Protein AF-A0A938W8R1-F1 (afdb_monomer_lite)

pLDDT: mean 93.46, std 10.18, range [46.22, 98.75]

Radius of gyration: 13.36 Å; chains: 1; bounding box: 31×38×28 Å

Secondary structure (DSSP, 8-state):
------SSSSHHHHHS----PPSS--SSSPPPHHHHHHHHHHHHHHHHHTT--GGG---HHHH-TT--TT-GGGTSTT-HHHHHHHHHHT-

Structure (mmCIF, N/CA/C/O backbone):
data_AF-A0A938W8R1-F1
#
_entry.id   AF-A0A938W8R1-F1
#
loop_
_atom_site.group_PDB
_atom_site.id
_atom_site.type_symbol
_atom_site.label_atom_id
_atom_site.label_alt_id
_atom_site.label_comp_id
_atom_site.label_asym_id
_atom_site.label_entity_id
_atom_site.label_seq_id
_atom_site.pdbx_PDB_ins_code
_atom_site.Cartn_x
_atom_site.Cartn_y
_atom_site.Cartn_z
_atom_site.occupancy
_atom_site.B_iso_or_equiv
_atom_site.auth_seq_id
_atom_site.auth_comp_id
_atom_site.auth_asym_id
_atom_site.auth_atom_id
_atom_site.pdbx_PDB_model_num
ATOM 1 N N . MET A 1 1 ? 4.298 -30.350 9.125 1.00 46.22 1 MET A N 1
ATOM 2 C CA . MET A 1 1 ? 4.800 -28.963 9.140 1.00 46.22 1 MET A CA 1
ATOM 3 C C . MET A 1 1 ? 4.504 -28.377 7.772 1.00 46.22 1 MET A C 1
ATOM 5 O O . MET A 1 1 ? 5.173 -28.729 6.811 1.00 46.22 1 MET A O 1
ATOM 9 N N . THR A 1 2 ? 3.411 -27.629 7.646 1.00 49.69 2 THR A N 1
ATOM 10 C CA . THR A 1 2 ? 3.018 -27.009 6.376 1.00 49.69 2 THR A CA 1
ATOM 11 C C . THR A 1 2 ? 3.940 -25.817 6.157 1.00 49.69 2 THR A C 1
ATOM 13 O O . THR A 1 2 ? 3.977 -24.927 7.002 1.00 49.69 2 THR A O 1
ATOM 16 N N . LEU A 1 3 ? 4.725 -25.820 5.079 1.00 55.03 3 LEU A N 1
ATOM 17 C CA . LEU A 1 3 ? 5.473 -24.638 4.657 1.00 55.03 3 LEU A CA 1
ATOM 18 C C . LEU A 1 3 ? 4.436 -23.589 4.252 1.00 55.03 3 LEU A C 1
ATOM 20 O O . LEU A 1 3 ? 3.879 -23.661 3.157 1.00 55.03 3 LEU A O 1
ATOM 24 N N . ALA A 1 4 ? 4.113 -22.665 5.154 1.00 60.47 4 ALA A N 1
ATOM 25 C CA . ALA A 1 4 ? 3.429 -21.450 4.751 1.00 60.47 4 ALA A CA 1
ATOM 26 C C . ALA A 1 4 ? 4.310 -20.791 3.684 1.00 60.47 4 ALA A C 1
ATOM 28 O O . ALA A 1 4 ? 5.503 -20.580 3.907 1.00 60.47 4 ALA A O 1
ATOM 29 N N . ILE A 1 5 ? 3.753 -20.538 2.500 1.00 65.19 5 ILE A N 1
ATOM 30 C CA . ILE A 1 5 ? 4.451 -19.743 1.494 1.00 65.19 5 ILE A CA 1
ATOM 31 C C . ILE A 1 5 ? 4.454 -18.318 2.039 1.00 65.19 5 ILE A C 1
ATOM 33 O O . ILE A 1 5 ? 3.435 -17.631 1.993 1.00 65.19 5 ILE A O 1
ATOM 37 N N . GLU A 1 6 ? 5.576 -17.913 2.629 1.00 77.50 6 GLU A N 1
ATOM 38 C CA . GLU A 1 6 ? 5.744 -16.567 3.160 1.00 77.50 6 GLU A CA 1
ATOM 39 C C . GLU A 1 6 ? 5.649 -15.550 2.023 1.00 77.50 6 GLU A C 1
ATOM 41 O O . GLU A 1 6 ? 6.333 -15.652 1.000 1.00 77.50 6 GLU A O 1
ATOM 46 N N . GLN A 1 7 ? 4.787 -14.552 2.202 1.00 81.00 7 GLN A N 1
ATOM 47 C CA . GLN A 1 7 ? 4.622 -13.503 1.213 1.00 81.00 7 GLN A CA 1
ATOM 48 C C . GLN A 1 7 ? 5.744 -12.472 1.341 1.00 81.00 7 GLN A C 1
ATOM 50 O O . GLN A 1 7 ? 6.303 -12.076 0.324 1.00 81.00 7 GLN A O 1
ATOM 55 N N . ALA A 1 8 ? 6.071 -12.014 2.551 1.00 85.75 8 ALA A N 1
ATOM 56 C CA . ALA A 1 8 ? 7.200 -11.135 2.872 1.00 85.75 8 ALA A CA 1
ATOM 57 C C . ALA A 1 8 ? 8.375 -11.927 3.463 1.00 85.75 8 ALA A C 1
ATOM 59 O O . ALA A 1 8 ? 8.150 -12.955 4.087 1.00 85.75 8 ALA A O 1
ATOM 60 N N . THR A 1 9 ? 9.617 -11.438 3.351 1.00 88.25 9 THR A N 1
ATOM 61 C CA . THR A 1 9 ? 10.755 -12.084 4.048 1.00 88.25 9 THR A CA 1
ATOM 62 C C . THR A 1 9 ? 10.853 -11.689 5.525 1.00 88.25 9 THR A C 1
ATOM 64 O O . THR A 1 9 ? 11.843 -11.990 6.186 1.00 88.25 9 THR A O 1
ATOM 67 N N . VAL A 1 10 ? 9.873 -10.933 6.021 1.00 89.31 10 VAL A N 1
ATOM 68 C CA . VAL A 1 10 ? 9.762 -10.482 7.407 1.00 89.31 10 VAL A CA 1
ATOM 69 C C . VAL A 1 10 ? 8.621 -11.271 8.031 1.00 89.31 10 VAL A C 1
ATOM 71 O O . VAL A 1 10 ? 7.456 -10.981 7.769 1.00 89.31 10 VAL A O 1
ATOM 74 N N . THR A 1 11 ? 8.960 -12.301 8.806 1.00 87.38 11 THR A N 1
ATOM 75 C CA . THR A 1 11 ? 8.000 -13.290 9.319 1.00 87.38 11 THR A CA 1
ATOM 76 C C . THR A 1 11 ? 6.848 -12.650 10.095 1.00 87.38 11 THR A C 1
ATOM 78 O O . THR A 1 11 ? 5.696 -12.986 9.831 1.00 87.38 11 THR A O 1
ATOM 81 N N . ASP A 1 12 ? 7.125 -11.665 10.954 1.00 87.50 12 ASP A N 1
ATOM 82 C CA . ASP A 1 12 ? 6.091 -10.998 11.761 1.00 87.50 12 ASP A CA 1
ATOM 83 C C . ASP A 1 12 ? 5.033 -10.290 10.898 1.00 87.50 12 ASP A C 1
ATOM 85 O O . ASP A 1 12 ? 3.851 -10.295 11.229 1.00 87.50 12 ASP A O 1
ATOM 89 N N . VAL A 1 13 ? 5.421 -9.767 9.728 1.00 89.69 13 VAL A N 1
ATOM 90 C CA . VAL A 1 13 ? 4.494 -9.122 8.779 1.00 89.69 13 VAL A CA 1
ATOM 91 C C . VAL A 1 13 ? 3.559 -10.143 8.125 1.00 89.69 13 VAL A C 1
ATOM 93 O O . VAL A 1 13 ? 2.432 -9.803 7.779 1.00 89.69 13 VAL A O 1
ATOM 96 N N . ASN A 1 14 ? 4.000 -11.394 7.951 1.00 88.06 14 ASN A N 1
ATOM 97 C CA . ASN A 1 14 ? 3.124 -12.466 7.470 1.00 88.06 14 ASN A CA 1
ATOM 98 C C . ASN A 1 14 ? 2.182 -12.972 8.570 1.00 88.06 14 ASN A C 1
ATOM 100 O O . ASN A 1 14 ? 1.081 -13.418 8.262 1.00 88.06 14 ASN A O 1
ATOM 104 N N . ALA A 1 15 ? 2.628 -12.947 9.828 1.00 88.88 15 ALA A N 1
ATOM 105 C CA . ALA A 1 15 ? 1.852 -13.435 10.963 1.00 88.88 15 ALA A CA 1
ATOM 106 C C . ALA A 1 15 ? 0.726 -12.469 11.370 1.00 88.88 15 ALA A C 1
ATOM 108 O O . ALA A 1 15 ? -0.335 -12.929 11.783 1.00 88.88 15 ALA A O 1
ATOM 109 N N . ASP A 1 16 ? 0.951 -11.158 11.230 1.00 90.50 16 ASP A N 1
ATOM 110 C CA . ASP A 1 16 ? 0.057 -10.099 11.730 1.00 90.50 16 ASP A CA 1
ATOM 111 C C . ASP A 1 16 ? -0.429 -9.142 10.620 1.00 90.50 16 ASP A C 1
ATOM 113 O O . ASP A 1 16 ? -0.817 -8.001 10.864 1.00 90.50 16 ASP A O 1
ATOM 117 N N . GLY A 1 17 ? -0.375 -9.583 9.359 1.00 92.44 17 GLY A N 1
ATOM 118 C CA . GLY A 1 17 ? -0.703 -8.757 8.198 1.00 92.44 17 GLY A CA 1
ATOM 119 C C . GLY A 1 17 ? -1.631 -9.437 7.197 1.00 92.44 17 GLY A C 1
ATOM 120 O O . GLY A 1 17 ? -1.632 -10.655 7.027 1.00 92.44 17 GLY A O 1
ATOM 121 N N . VAL A 1 18 ? -2.397 -8.620 6.470 1.00 95.19 18 VAL A N 1
ATOM 122 C CA . VAL A 1 18 ? -3.186 -9.061 5.311 1.00 95.19 18 VAL A CA 1
ATOM 123 C C . VAL A 1 18 ? -2.503 -8.586 4.031 1.00 95.19 18 VAL A C 1
ATOM 125 O O . VAL A 1 18 ? -2.449 -7.390 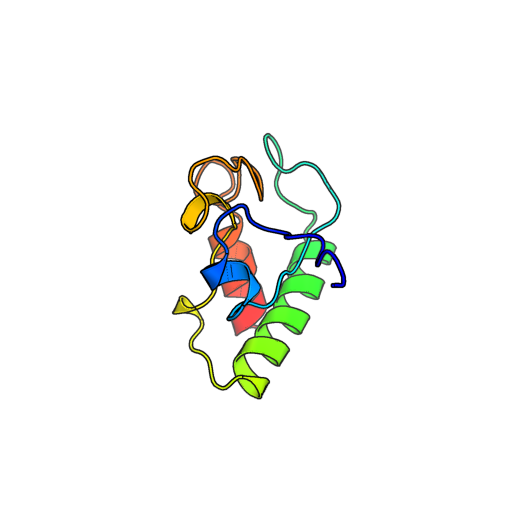3.743 1.00 95.19 18 VAL A O 1
ATOM 128 N N . GLY A 1 19 ? -1.987 -9.530 3.243 1.00 94.94 19 GLY A N 1
ATOM 129 C CA . GLY A 1 19 ? -1.375 -9.249 1.946 1.00 94.94 19 GLY A CA 1
ATOM 130 C C . GLY A 1 19 ? -2.418 -8.994 0.856 1.00 94.94 19 GLY A C 1
ATOM 131 O O . GLY A 1 19 ? -3.196 -9.884 0.519 1.00 94.94 19 GLY A O 1
ATOM 132 N N . VAL A 1 20 ? -2.404 -7.800 0.255 1.00 96.69 20 VAL A N 1
ATOM 133 C CA . VAL A 1 20 ? -3.232 -7.453 -0.914 1.00 96.69 20 VAL A CA 1
ATOM 134 C C . VAL A 1 20 ? -2.321 -7.170 -2.106 1.00 96.69 20 VAL A C 1
ATOM 136 O O . VAL A 1 20 ? -1.594 -6.178 -2.125 1.00 96.69 20 VAL A O 1
ATOM 139 N N . ALA A 1 21 ? -2.358 -8.041 -3.115 1.00 96.62 21 ALA A N 1
ATOM 140 C CA . ALA A 1 21 ? -1.543 -7.905 -4.318 1.00 96.62 21 ALA A CA 1
ATOM 141 C C . ALA A 1 21 ? -2.354 -7.309 -5.476 1.00 96.62 21 ALA A C 1
ATOM 143 O O . ALA A 1 21 ? -3.367 -7.869 -5.896 1.00 96.62 21 ALA A O 1
ATOM 144 N N . LEU A 1 22 ? -1.878 -6.191 -6.031 1.00 97.94 22 LEU A N 1
ATOM 145 C CA . LEU A 1 22 ? -2.381 -5.665 -7.299 1.00 97.94 22 LEU A CA 1
ATOM 146 C C . LEU A 1 22 ? -1.631 -6.337 -8.452 1.00 97.94 22 LEU A C 1
ATOM 148 O O . LEU A 1 22 ? -0.403 -6.364 -8.473 1.00 97.94 22 LEU A O 1
ATOM 152 N N . VAL A 1 23 ? -2.372 -6.884 -9.414 1.00 97.94 23 VAL A N 1
ATOM 153 C CA . VAL A 1 23 ? -1.804 -7.549 -10.593 1.00 97.94 23 VAL A CA 1
ATOM 154 C C . VAL A 1 23 ? -1.131 -6.513 -11.490 1.00 97.94 23 VAL A C 1
ATOM 156 O O . VAL A 1 23 ? -1.816 -5.648 -12.032 1.00 97.94 23 VAL A O 1
ATOM 159 N N . GLY A 1 24 ? 0.187 -6.620 -11.663 1.00 97.00 24 GLY A N 1
ATOM 160 C CA . GLY A 1 24 ? 0.968 -5.770 -12.561 1.00 97.00 24 GLY A CA 1
ATOM 161 C C . GLY A 1 24 ? 2.409 -5.555 -12.094 1.00 97.00 24 GLY A C 1
ATOM 162 O O . GLY A 1 24 ? 2.831 -6.073 -11.063 1.00 97.00 24 GLY A O 1
ATOM 163 N N . ASN A 1 25 ? 3.162 -4.778 -12.876 1.00 97.75 25 ASN A N 1
ATOM 164 C CA . ASN A 1 25 ? 4.478 -4.263 -12.504 1.00 97.75 25 ASN A CA 1
ATOM 165 C C . ASN A 1 25 ? 4.405 -2.735 -12.456 1.00 97.75 25 ASN A C 1
ATOM 167 O O . ASN A 1 25 ? 4.274 -2.087 -13.494 1.00 97.75 25 ASN A O 1
ATOM 171 N N . PHE A 1 26 ? 4.513 -2.174 -11.252 1.00 98.19 26 PHE A N 1
ATOM 172 C CA . PHE A 1 26 ? 4.372 -0.736 -11.023 1.00 98.19 26 PHE A CA 1
ATOM 173 C C . PHE A 1 26 ? 5.703 -0.038 -10.740 1.00 98.19 26 PHE A C 1
ATOM 175 O O . PHE A 1 26 ? 5.768 0.953 -10.012 1.00 98.19 26 PHE A O 1
ATOM 182 N N . THR A 1 27 ? 6.797 -0.565 -11.293 1.00 97.81 27 THR A N 1
ATOM 183 C CA . THR A 1 27 ? 8.104 0.100 -11.255 1.00 97.81 27 THR A CA 1
ATOM 184 C C . THR A 1 27 ? 8.067 1.421 -12.025 1.00 97.81 27 THR A C 1
ATOM 186 O O . THR A 1 27 ? 8.471 2.455 -11.504 1.00 97.81 27 THR A O 1
ATOM 189 N N . THR A 1 28 ? 7.516 1.437 -13.239 1.00 97.88 28 THR A N 1
ATOM 190 C CA . THR A 1 28 ? 7.542 2.634 -14.104 1.00 97.88 28 THR A CA 1
ATOM 191 C C . THR A 1 28 ? 6.185 3.306 -14.290 1.00 97.88 28 THR A C 1
ATOM 193 O O . THR A 1 28 ? 6.139 4.468 -14.677 1.00 97.88 28 THR A O 1
ATOM 196 N N . VAL A 1 29 ? 5.084 2.610 -14.002 1.00 97.50 29 VAL A N 1
ATOM 197 C CA . VAL A 1 29 ? 3.713 3.116 -14.177 1.00 97.50 29 VAL A CA 1
ATOM 198 C C . VAL A 1 29 ? 2.856 2.782 -12.961 1.00 97.50 29 VAL A C 1
ATOM 200 O O . VAL A 1 29 ? 3.086 1.775 -12.302 1.00 97.50 29 VAL A O 1
ATOM 203 N N . ALA A 1 30 ? 1.881 3.627 -12.633 1.00 98.06 30 ALA A N 1
ATOM 204 C CA . ALA A 1 30 ? 0.926 3.335 -11.565 1.00 98.06 30 ALA A CA 1
ATOM 205 C C . ALA A 1 30 ? -0.111 2.279 -12.006 1.00 98.06 30 ALA A C 1
ATOM 207 O O . ALA A 1 30 ? -0.319 2.092 -13.211 1.00 98.06 30 ALA A O 1
ATOM 208 N N . PRO A 1 31 ? -0.805 1.621 -11.060 1.00 98.38 31 PRO A N 1
ATOM 209 C CA . PRO A 1 31 ? -1.954 0.787 -11.390 1.00 98.38 31 PRO A CA 1
ATOM 210 C C . PRO A 1 31 ? -3.067 1.603 -12.074 1.00 98.38 31 PRO A C 1
ATOM 212 O O . PRO A 1 31 ? -3.256 2.777 -11.736 1.00 98.38 31 PRO A O 1
ATOM 215 N N . PRO A 1 32 ? -3.845 1.011 -13.002 1.00 98.25 32 PRO A N 1
ATOM 216 C CA . PRO A 1 32 ? -4.990 1.685 -13.608 1.00 98.25 32 PRO A CA 1
ATOM 217 C C . PRO A 1 32 ? -6.009 2.146 -12.560 1.00 98.25 32 PRO A C 1
ATOM 219 O O . PRO A 1 32 ? -6.206 1.490 -11.534 1.00 98.25 32 PRO A O 1
ATOM 222 N N . SER A 1 33 ? -6.729 3.232 -12.853 1.00 97.44 33 SER A N 1
ATOM 223 C CA . SER A 1 33 ? -7.705 3.829 -11.928 1.00 97.44 33 SER A CA 1
ATOM 224 C C . SER A 1 33 ? -8.749 2.827 -11.429 1.00 97.44 33 SER A C 1
ATOM 226 O O . SER A 1 33 ? -9.023 2.784 -10.235 1.00 97.44 33 SER A O 1
ATOM 228 N N . ALA A 1 34 ? -9.265 1.958 -12.303 1.00 98.12 34 ALA A N 1
ATOM 229 C CA . ALA A 1 34 ? -10.223 0.920 -11.922 1.00 98.12 34 ALA A CA 1
ATOM 230 C C . ALA A 1 34 ? -9.657 -0.058 -10.874 1.00 98.12 34 ALA A C 1
ATOM 232 O O . ALA A 1 34 ? -10.369 -0.451 -9.949 1.00 98.12 34 ALA A O 1
ATOM 233 N N . GLN A 1 35 ? -8.371 -0.413 -10.980 1.00 98.56 35 GLN A N 1
ATOM 234 C CA . GLN A 1 35 ? -7.705 -1.289 -10.017 1.00 98.56 35 GLN A CA 1
ATOM 235 C C . GLN A 1 35 ? -7.494 -0.574 -8.678 1.00 98.56 35 GLN A C 1
ATOM 237 O O . GLN A 1 35 ? -7.747 -1.172 -7.635 1.00 98.56 35 GLN A O 1
ATOM 242 N N . LEU A 1 36 ? -7.119 0.711 -8.693 1.00 98.38 36 LEU A N 1
ATOM 243 C CA . LEU A 1 36 ? -7.012 1.524 -7.475 1.00 98.38 36 LEU A CA 1
ATOM 244 C C . LEU A 1 36 ? -8.367 1.724 -6.788 1.00 98.38 36 LEU A C 1
ATOM 246 O O . LEU A 1 36 ? -8.440 1.633 -5.567 1.00 98.38 36 LEU A O 1
ATOM 250 N N . SER A 1 37 ? -9.450 1.943 -7.539 1.00 98.25 37 SER A N 1
ATOM 251 C CA . SER A 1 37 ? -10.796 2.064 -6.968 1.00 98.25 37 SER A CA 1
ATOM 252 C C . SER A 1 37 ? -11.274 0.756 -6.335 1.00 98.25 37 SER A C 1
ATOM 254 O O . SER A 1 37 ? -11.823 0.774 -5.234 1.00 98.25 37 SER A O 1
ATOM 256 N N . ALA A 1 38 ? -11.048 -0.384 -6.996 1.00 98.62 38 ALA A N 1
ATOM 257 C CA . ALA A 1 38 ? -11.385 -1.694 -6.440 1.00 98.62 38 ALA A CA 1
ATOM 258 C C . ALA A 1 38 ? -10.556 -2.004 -5.183 1.00 98.62 38 ALA A C 1
ATOM 260 O O . ALA A 1 38 ? -11.108 -2.417 -4.162 1.00 98.62 38 ALA A O 1
ATOM 261 N N . ALA A 1 39 ? -9.249 -1.734 -5.234 1.00 98.56 39 ALA A N 1
ATOM 262 C CA . ALA A 1 39 ? -8.354 -1.875 -4.093 1.00 98.56 39 ALA A CA 1
ATOM 263 C C . ALA A 1 39 ? -8.766 -0.966 -2.931 1.00 98.56 39 ALA A C 1
ATOM 265 O O . ALA A 1 39 ? -8.799 -1.421 -1.795 1.00 98.56 39 ALA A O 1
ATOM 266 N N . GLY A 1 40 ? -9.139 0.286 -3.209 1.00 98.62 40 GLY A N 1
ATOM 267 C CA . GLY A 1 40 ? -9.608 1.237 -2.203 1.00 98.62 40 GLY A CA 1
ATOM 268 C C . GLY A 1 40 ? -10.828 0.726 -1.441 1.00 98.62 40 GLY A C 1
ATOM 269 O O . GLY A 1 40 ? -10.833 0.772 -0.217 1.00 98.62 40 GLY A O 1
ATOM 270 N N . ARG A 1 41 ? -11.814 0.146 -2.141 1.00 98.75 41 ARG A N 1
ATOM 271 C CA . ARG A 1 41 ? -12.994 -0.479 -1.512 1.00 98.75 41 ARG A CA 1
ATOM 272 C C . ARG A 1 41 ? -12.633 -1.673 -0.634 1.00 98.75 41 ARG A C 1
ATOM 274 O O . ARG A 1 41 ? -13.117 -1.767 0.488 1.00 98.75 41 ARG A O 1
ATOM 281 N N . LEU A 1 42 ? -11.768 -2.560 -1.128 1.00 98.75 42 LEU A N 1
ATOM 282 C CA . LEU A 1 42 ? -11.314 -3.721 -0.361 1.00 98.75 42 LEU A CA 1
ATOM 283 C C 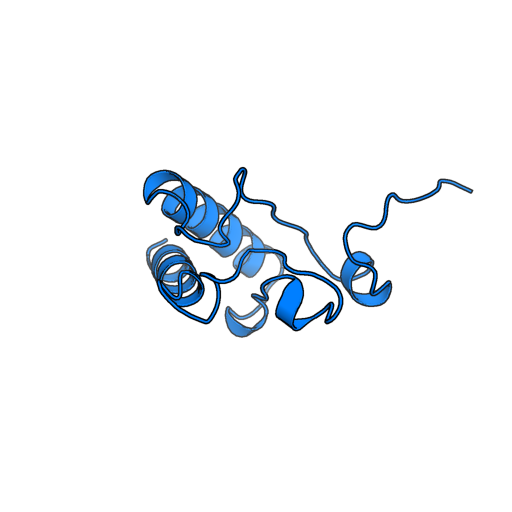. LEU A 1 42 ? -10.533 -3.298 0.890 1.00 98.75 42 LEU A C 1
ATOM 285 O O . LEU A 1 42 ? -10.792 -3.802 1.976 1.00 98.75 42 LEU A O 1
ATOM 289 N N . VAL A 1 43 ? -9.594 -2.362 0.744 1.00 98.62 43 VAL A N 1
ATOM 290 C CA . VAL A 1 43 ? -8.778 -1.859 1.855 1.00 98.62 43 VAL A CA 1
ATOM 291 C C . VAL A 1 43 ? -9.641 -1.110 2.867 1.00 98.62 43 VAL A C 1
ATOM 293 O O . VAL A 1 43 ? -9.455 -1.317 4.059 1.00 98.62 43 VAL A O 1
ATOM 296 N N . ALA A 1 44 ? -10.606 -0.295 2.427 1.00 98.62 44 ALA A N 1
ATOM 297 C CA . ALA A 1 44 ? -11.549 0.366 3.330 1.00 98.62 44 ALA A CA 1
ATOM 298 C C . ALA A 1 44 ? -12.315 -0.657 4.177 1.00 98.62 44 ALA A C 1
ATOM 300 O O . ALA A 1 44 ? -12.328 -0.547 5.400 1.00 98.62 44 ALA A O 1
ATOM 301 N N . TRP A 1 45 ? -12.862 -1.695 3.537 1.00 98.69 45 TRP A N 1
ATOM 302 C CA . TRP A 1 45 ? -13.542 -2.780 4.239 1.00 98.69 45 TRP A CA 1
ATOM 303 C C . TRP A 1 45 ? -12.617 -3.491 5.239 1.00 98.69 45 TRP A C 1
ATOM 305 O O . TRP A 1 45 ? -12.967 -3.606 6.409 1.00 98.69 45 TRP A O 1
ATOM 315 N N . LEU A 1 46 ? -11.404 -3.882 4.828 1.00 98.56 46 LEU A N 1
ATOM 316 C CA . LEU A 1 46 ? -10.431 -4.536 5.715 1.00 98.56 46 LEU A CA 1
ATOM 317 C C . LEU A 1 46 ? -10.072 -3.673 6.931 1.00 98.56 46 LEU A C 1
ATOM 319 O O . LEU A 1 46 ? -10.032 -4.178 8.049 1.00 98.56 46 LEU A O 1
ATOM 323 N N . LEU A 1 47 ? -9.824 -2.376 6.731 1.00 98.38 47 LEU A N 1
ATOM 324 C CA . LEU A 1 47 ? -9.515 -1.456 7.825 1.00 98.38 47 LEU A CA 1
ATOM 325 C C . LEU A 1 47 ? -10.685 -1.345 8.809 1.00 98.38 47 LEU A C 1
ATOM 327 O O . LEU A 1 47 ? -10.460 -1.346 10.018 1.00 98.38 47 LEU A O 1
ATOM 331 N N . THR A 1 48 ? -11.925 -1.293 8.314 1.00 98.19 48 THR A N 1
ATOM 332 C CA . THR A 1 48 ? -13.122 -1.275 9.163 1.00 98.19 48 THR A CA 1
ATOM 333 C C . THR A 1 48 ? -13.276 -2.569 9.958 1.00 98.19 48 THR A C 1
ATOM 335 O O . THR A 1 48 ? -13.399 -2.508 11.181 1.00 98.19 48 THR A O 1
ATOM 338 N N . GLU A 1 49 ? -13.225 -3.729 9.301 1.00 98.31 49 GLU A N 1
ATOM 339 C CA . GLU A 1 49 ? -13.408 -5.034 9.955 1.00 98.31 49 GLU A CA 1
ATOM 340 C C . GLU A 1 49 ? -12.330 -5.308 11.008 1.00 98.31 49 GLU A C 1
ATOM 342 O O . GLU A 1 49 ? -12.616 -5.789 12.105 1.00 98.31 49 GLU A O 1
ATOM 347 N N . LEU A 1 50 ? -11.084 -4.944 10.700 1.00 97.50 50 LEU A N 1
ATOM 348 C CA . LEU A 1 50 ? -9.942 -5.142 11.590 1.00 97.50 50 LEU A CA 1
ATOM 349 C C . LEU A 1 50 ? -9.762 -3.998 12.599 1.00 97.50 50 LEU A C 1
ATOM 351 O O . LEU A 1 50 ? -8.871 -4.064 13.442 1.00 97.50 50 LEU A O 1
ATOM 355 N N . LYS A 1 51 ? -10.609 -2.960 12.544 1.00 97.75 51 LYS A N 1
ATOM 356 C CA . LYS A 1 51 ? -10.552 -1.766 13.408 1.00 97.75 51 LYS A CA 1
ATOM 357 C C . LYS A 1 51 ? -9.191 -1.063 13.360 1.00 97.75 51 LYS A C 1
ATOM 359 O O . LYS A 1 51 ? -8.683 -0.588 14.377 1.00 97.75 51 LYS A O 1
ATOM 364 N N . LEU A 1 52 ? -8.608 -0.988 12.169 1.00 97.94 52 LEU A N 1
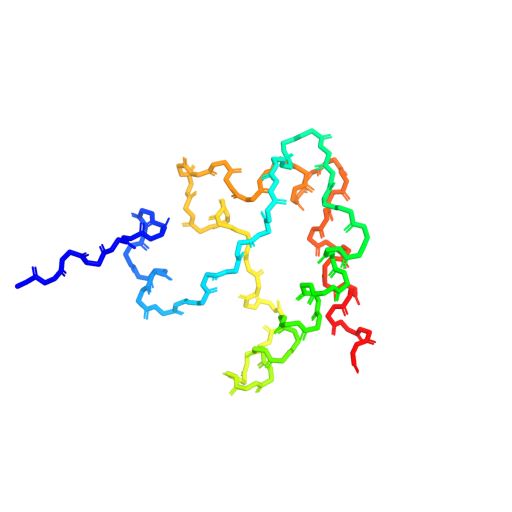ATOM 365 C CA . LEU A 1 52 ? -7.298 -0.397 11.929 1.00 97.94 52 LEU A CA 1
ATOM 366 C C . LEU A 1 52 ? -7.420 1.026 11.367 1.00 97.94 52 LEU A C 1
ATOM 368 O O . LEU A 1 52 ? -8.296 1.306 10.545 1.00 97.94 52 LEU A O 1
ATOM 372 N N . PRO A 1 53 ? -6.522 1.949 11.752 1.00 97.38 53 PRO A N 1
ATOM 373 C CA . PRO A 1 53 ? -6.442 3.254 11.114 1.00 97.38 53 PRO A CA 1
ATOM 374 C C . PRO A 1 53 ? -5.822 3.135 9.716 1.00 97.38 53 PRO A C 1
ATOM 376 O O . PRO A 1 53 ? -5.013 2.249 9.455 1.00 97.38 53 PRO A O 1
ATOM 379 N N . SER A 1 54 ? -6.086 4.104 8.833 1.00 96.06 54 SER A N 1
ATOM 380 C CA . SER A 1 54 ? -5.443 4.162 7.502 1.00 96.06 54 SER A CA 1
ATOM 381 C C . SER A 1 54 ? -3.906 4.196 7.540 1.00 96.06 54 SER A C 1
ATOM 383 O O . SER A 1 54 ? -3.261 3.808 6.569 1.00 96.06 54 SER A O 1
ATOM 385 N N . ALA A 1 55 ? -3.310 4.606 8.665 1.00 96.62 55 ALA A N 1
ATOM 386 C CA . ALA A 1 55 ? -1.867 4.551 8.894 1.00 96.62 55 ALA A CA 1
ATOM 387 C C . ALA A 1 55 ? -1.302 3.117 8.946 1.00 96.62 55 ALA A C 1
ATOM 389 O O . ALA A 1 55 ? -0.102 2.947 8.764 1.00 96.62 55 ALA A O 1
ATOM 390 N N . ALA A 1 56 ? -2.150 2.100 9.143 1.00 97.31 56 ALA A N 1
ATOM 391 C CA . ALA A 1 56 ? -1.770 0.689 9.072 1.00 97.31 56 ALA A CA 1
ATOM 392 C C . ALA A 1 56 ? -1.599 0.177 7.623 1.00 97.31 56 ALA A C 1
ATOM 394 O O . ALA A 1 56 ? -1.302 -0.996 7.412 1.00 97.31 56 ALA A O 1
ATOM 395 N N . LEU A 1 57 ? -1.797 1.034 6.611 1.00 97.50 57 LEU A N 1
ATOM 396 C CA . LEU A 1 57 ? -1.568 0.693 5.211 1.00 97.50 57 LEU A CA 1
ATOM 397 C C . LEU A 1 57 ? -0.104 0.925 4.813 1.00 97.50 57 LEU A C 1
ATOM 399 O O . LEU A 1 57 ? 0.368 2.063 4.683 1.00 97.50 57 LEU A O 1
ATOM 403 N N . TYR A 1 58 ? 0.575 -0.174 4.506 1.00 97.50 58 TYR A N 1
ATOM 404 C CA . TYR A 1 58 ? 1.957 -0.190 4.043 1.00 97.50 58 TYR A CA 1
ATOM 405 C C . TYR A 1 58 ? 2.059 -0.840 2.664 1.00 97.50 58 TYR A C 1
ATOM 407 O O . TYR A 1 58 ? 1.406 -1.841 2.374 1.00 97.50 58 TYR A O 1
ATOM 415 N N . GLY A 1 59 ? 2.929 -0.307 1.813 1.00 96.88 59 GLY A N 1
ATOM 416 C CA . GLY A 1 59 ? 3.471 -1.059 0.691 1.00 96.88 59 GLY A CA 1
ATOM 417 C C . GLY A 1 59 ? 4.565 -1.985 1.200 1.00 96.88 59 GLY A C 1
ATOM 418 O O . GLY A 1 59 ? 5.318 -1.618 2.096 1.00 96.88 59 GLY A O 1
ATOM 419 N N . ARG A 1 60 ? 4.695 -3.179 0.614 1.00 95.62 60 ARG A N 1
ATOM 420 C CA . ARG A 1 60 ? 5.632 -4.203 1.104 1.00 95.62 60 ARG A CA 1
ATOM 421 C C . ARG A 1 60 ? 7.058 -3.681 1.346 1.00 95.62 60 ARG A C 1
ATOM 423 O O . ARG A 1 60 ? 7.624 -4.008 2.376 1.00 95.62 60 ARG A O 1
ATOM 430 N N . ARG A 1 61 ? 7.613 -2.842 0.467 1.00 95.06 61 ARG A N 1
ATOM 431 C CA . ARG A 1 61 ? 8.943 -2.213 0.617 1.00 95.06 61 ARG A CA 1
ATOM 432 C C . ARG A 1 61 ? 9.120 -1.329 1.853 1.00 95.06 61 ARG A C 1
ATOM 434 O O . ARG A 1 61 ? 10.249 -1.073 2.245 1.00 95.06 61 ARG A O 1
ATOM 441 N N . GLU A 1 62 ? 8.032 -0.842 2.450 1.00 96.50 62 GLU A N 1
ATOM 442 C CA . GLU A 1 62 ? 8.079 -0.085 3.710 1.00 96.50 62 GLU A CA 1
ATOM 443 C C . GLU A 1 62 ? 8.327 -1.005 4.915 1.00 96.50 62 GLU A C 1
ATOM 445 O O . GLU A 1 62 ? 8.772 -0.532 5.955 1.00 96.50 62 GLU A O 1
ATOM 450 N N . LEU A 1 63 ? 8.059 -2.308 4.770 1.00 95.12 63 LEU A N 1
ATOM 451 C CA . LEU A 1 63 ? 8.199 -3.315 5.826 1.00 95.12 63 LEU A CA 1
ATOM 452 C C . LEU A 1 63 ? 9.316 -4.330 5.536 1.00 95.12 63 LEU A C 1
ATOM 454 O O . LEU A 1 63 ? 9.949 -4.838 6.452 1.00 95.12 63 LEU A O 1
ATOM 458 N N . ASP A 1 64 ? 9.571 -4.621 4.262 1.00 94.00 64 ASP A N 1
ATOM 459 C CA . ASP A 1 64 ? 10.544 -5.591 3.761 1.00 94.00 64 ASP A CA 1
ATOM 460 C C . ASP A 1 64 ? 11.541 -4.864 2.846 1.00 94.00 64 ASP A C 1
ATOM 462 O O . ASP A 1 64 ? 11.308 -4.699 1.645 1.00 94.00 64 ASP A O 1
ATOM 466 N N . ALA A 1 65 ? 12.663 -4.426 3.425 1.00 89.69 65 ALA A N 1
ATOM 467 C CA . ALA A 1 65 ? 13.685 -3.621 2.748 1.00 89.69 65 ALA A CA 1
ATOM 468 C C . ALA A 1 65 ? 14.352 -4.324 1.549 1.00 89.69 65 ALA A C 1
ATOM 470 O O . ALA A 1 65 ? 15.005 -3.670 0.736 1.00 89.69 65 ALA A O 1
ATOM 471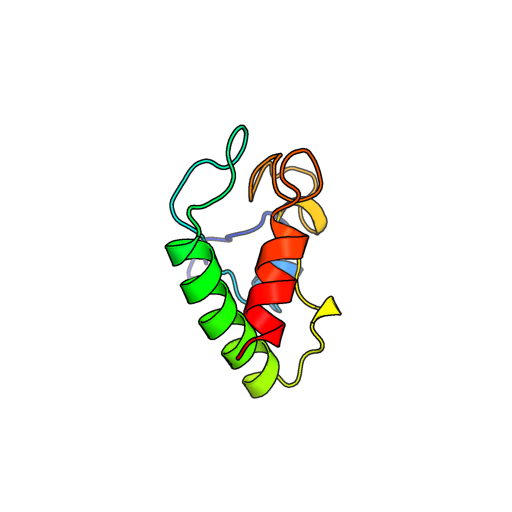 N N . LYS A 1 66 ? 14.205 -5.650 1.422 1.00 90.94 66 LYS A N 1
ATOM 472 C CA . LYS A 1 66 ? 14.720 -6.420 0.280 1.00 90.94 66 LYS A CA 1
ATOM 473 C C . LYS A 1 66 ? 13.722 -6.479 -0.878 1.00 90.94 66 LYS A C 1
ATOM 475 O O . LYS A 1 66 ? 14.054 -6.995 -1.944 1.00 90.94 66 LYS A O 1
ATOM 480 N N . SER A 1 67 ? 12.503 -5.976 -0.690 1.00 93.25 67 SER A N 1
ATOM 481 C CA . SER A 1 67 ? 11.443 -6.048 -1.687 1.00 93.25 67 SER A CA 1
ATOM 482 C C . SER A 1 67 ? 11.331 -4.775 -2.519 1.00 93.25 67 SER A C 1
ATOM 484 O O . SER A 1 67 ? 11.199 -3.674 -1.996 1.00 93.25 67 SER A O 1
ATOM 486 N N . ALA A 1 68 ? 11.249 -4.941 -3.840 1.00 94.81 68 ALA A N 1
ATOM 487 C CA . ALA A 1 68 ? 10.813 -3.883 -4.747 1.00 94.81 68 ALA A CA 1
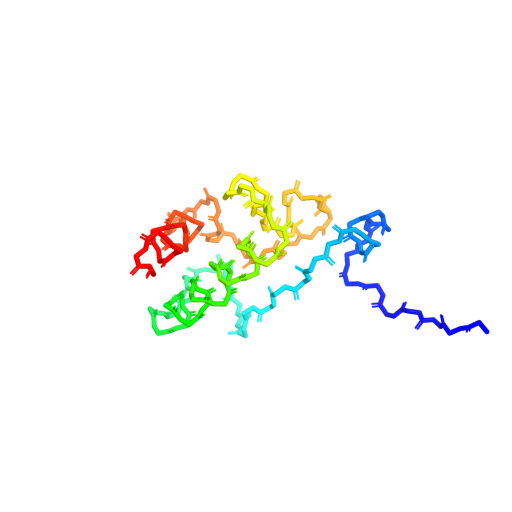ATOM 488 C C . ALA A 1 68 ? 9.276 -3.777 -4.840 1.00 94.81 68 ALA A C 1
ATOM 490 O O . ALA A 1 68 ? 8.757 -2.896 -5.517 1.00 94.81 68 ALA A O 1
ATOM 491 N N . SER A 1 69 ? 8.499 -4.628 -4.176 1.00 95.56 69 SER A N 1
ATOM 492 C CA . SER A 1 69 ? 7.035 -4.511 -4.184 1.00 95.56 69 SER A CA 1
ATOM 493 C C . SER A 1 69 ? 6.571 -3.329 -3.314 1.00 95.56 69 SER A C 1
ATOM 495 O O . SER A 1 69 ? 7.177 -3.085 -2.277 1.00 95.56 69 SER A O 1
ATOM 497 N N . PRO A 1 70 ? 5.510 -2.586 -3.668 1.00 97.31 70 PRO A N 1
ATOM 498 C CA . PRO A 1 70 ? 4.614 -2.819 -4.796 1.00 97.31 70 PRO A CA 1
ATOM 499 C C . PRO A 1 70 ? 5.006 -2.020 -6.056 1.00 97.31 70 PRO A C 1
ATOM 501 O O . PRO A 1 70 ? 4.160 -1.728 -6.888 1.00 97.31 70 PRO A O 1
ATOM 504 N N . GLY A 1 71 ? 6.285 -1.676 -6.222 1.00 97.88 71 GLY A N 1
ATOM 505 C CA . GLY A 1 71 ? 6.821 -0.915 -7.356 1.00 97.88 71 GLY A CA 1
ATOM 506 C C . GLY A 1 71 ? 7.321 0.478 -6.964 1.00 97.88 71 GLY A C 1
ATOM 507 O O . GLY A 1 71 ? 6.922 1.028 -5.936 1.00 97.88 71 GLY A O 1
ATOM 508 N N . ASP A 1 72 ? 8.215 1.051 -7.774 1.00 97.81 72 ASP A N 1
ATOM 509 C CA . ASP A 1 72 ? 8.819 2.366 -7.507 1.00 97.81 72 ASP A CA 1
ATOM 510 C C . ASP A 1 72 ? 7.807 3.502 -7.497 1.00 97.81 72 ASP A C 1
ATOM 512 O O . ASP A 1 72 ? 7.947 4.426 -6.701 1.00 97.81 72 ASP A O 1
ATOM 516 N N . GLN A 1 73 ? 6.713 3.370 -8.247 1.00 98.31 73 GLN A N 1
ATOM 517 C CA . GLN A 1 73 ? 5.656 4.377 -8.264 1.00 98.31 73 GLN A CA 1
ATOM 518 C C . GLN A 1 73 ? 4.854 4.476 -6.946 1.00 98.31 73 GLN A C 1
ATOM 520 O O . GLN A 1 73 ? 3.950 5.305 -6.849 1.00 98.31 73 GLN A O 1
ATOM 525 N N . TRP A 1 74 ? 5.132 3.637 -5.935 1.00 98.19 74 TRP A N 1
ATOM 526 C CA . TRP A 1 74 ? 4.395 3.610 -4.665 1.00 98.19 74 TRP A CA 1
ATOM 527 C C . TRP A 1 74 ? 4.543 4.907 -3.854 1.00 98.19 74 TRP A C 1
ATOM 529 O O . TRP A 1 74 ? 3.546 5.574 -3.576 1.00 98.19 74 TRP A O 1
ATOM 539 N N . LEU A 1 75 ? 5.785 5.269 -3.503 1.00 97.38 75 LEU A N 1
ATOM 540 C CA . LEU A 1 75 ? 6.133 6.463 -2.707 1.00 97.38 75 LEU A CA 1
ATOM 541 C C . LEU A 1 75 ? 6.842 7.552 -3.522 1.00 97.38 75 LEU A C 1
ATOM 543 O O . LEU A 1 75 ? 7.041 8.657 -3.021 1.00 97.38 75 LEU A O 1
ATOM 547 N N . SER A 1 76 ? 7.249 7.253 -4.756 1.00 95.19 76 SER A N 1
ATOM 548 C CA . SER A 1 76 ? 7.893 8.197 -5.670 1.00 95.19 76 SER A CA 1
ATOM 549 C C . SER A 1 76 ? 7.185 8.190 -7.028 1.00 95.19 76 SER A C 1
ATOM 551 O O . SER A 1 76 ? 6.220 7.452 -7.228 1.00 95.19 76 SER A O 1
ATOM 553 N N . GLY A 1 77 ? 7.601 9.067 -7.946 1.00 95.44 77 GLY A N 1
ATOM 554 C CA . GLY A 1 77 ? 6.951 9.206 -9.251 1.00 95.44 77 GLY A CA 1
ATOM 555 C C . GLY A 1 77 ? 5.466 9.545 -9.109 1.00 95.44 77 GLY A C 1
ATOM 556 O O . GLY A 1 77 ? 5.121 10.580 -8.543 1.00 95.44 77 GLY A O 1
ATOM 557 N N . ALA A 1 78 ? 4.593 8.658 -9.589 1.00 96.56 78 ALA A N 1
ATOM 558 C CA . ALA A 1 78 ? 3.143 8.802 -9.485 1.00 96.56 78 ALA A CA 1
ATOM 559 C C . ALA A 1 78 ? 2.606 8.777 -8.042 1.00 96.56 78 ALA A C 1
ATOM 561 O O . ALA A 1 78 ? 1.473 9.202 -7.824 1.00 96.56 78 ALA A O 1
ATOM 562 N N . ARG A 1 79 ? 3.392 8.288 -7.068 1.00 97.62 79 ARG A N 1
ATOM 563 C CA . ARG A 1 79 ? 3.034 8.237 -5.639 1.00 97.62 79 ARG A CA 1
ATOM 564 C C . ARG A 1 79 ? 1.660 7.617 -5.394 1.00 97.62 79 ARG A C 1
ATOM 566 O O . ARG A 1 79 ? 0.824 8.166 -4.675 1.00 97.62 79 ARG A O 1
ATOM 573 N N . TYR A 1 80 ? 1.392 6.463 -6.002 1.00 98.19 80 TYR A N 1
ATOM 574 C CA . TYR A 1 80 ? 0.033 5.918 -6.009 1.00 98.19 80 TYR A CA 1
ATOM 575 C C . TYR A 1 80 ? -0.463 5.450 -4.625 1.00 98.19 80 TYR A C 1
ATOM 577 O O . TYR A 1 80 ? -1.655 5.170 -4.491 1.00 98.19 80 TYR A O 1
ATOM 585 N N . LYS A 1 81 ? 0.382 5.443 -3.575 1.00 98.44 81 LYS A N 1
ATOM 586 C CA . LYS A 1 81 ? -0.077 5.360 -2.173 1.00 98.44 81 LYS A CA 1
ATOM 587 C C . LYS A 1 81 ? -1.093 6.450 -1.846 1.00 98.44 81 LYS A C 1
ATOM 589 O O . LYS A 1 81 ? -2.120 6.163 -1.234 1.00 98.44 81 LYS A O 1
ATOM 594 N N . ASP A 1 82 ? -0.836 7.676 -2.297 1.00 98.19 82 ASP A N 1
ATOM 595 C CA . ASP A 1 82 ? -1.705 8.823 -2.041 1.00 98.19 82 ASP A CA 1
ATOM 596 C C . ASP A 1 82 ? -3.062 8.629 -2.742 1.00 98.19 82 ASP A C 1
ATOM 598 O O . ASP A 1 82 ? -4.115 8.825 -2.133 1.00 98.19 82 ASP A O 1
ATOM 602 N N . ALA A 1 83 ? -3.049 8.143 -3.987 1.00 97.88 83 ALA A N 1
ATOM 603 C CA . ALA A 1 83 ? -4.260 7.820 -4.742 1.00 97.88 83 ALA A CA 1
ATOM 604 C C . ALA A 1 83 ? -5.062 6.666 -4.111 1.00 97.88 83 ALA A C 1
ATOM 606 O O . ALA A 1 83 ? -6.289 6.729 -4.043 1.00 97.88 83 ALA A O 1
ATOM 607 N N . LEU A 1 84 ? -4.387 5.629 -3.604 1.00 98.50 84 LEU A N 1
ATOM 608 C CA . LEU A 1 84 ? -5.050 4.533 -2.898 1.00 98.50 84 LEU A CA 1
ATOM 609 C C . LEU A 1 84 ? -5.694 5.021 -1.593 1.00 98.50 84 LEU A C 1
ATOM 611 O O . LEU A 1 84 ? -6.847 4.696 -1.326 1.00 98.50 84 LEU A O 1
ATOM 615 N N . LEU A 1 85 ? -4.999 5.849 -0.809 1.00 98.44 85 LEU A N 1
ATOM 616 C CA . LEU A 1 85 ? -5.555 6.447 0.409 1.00 98.44 85 LEU A CA 1
ATOM 617 C C . LEU A 1 85 ? -6.753 7.359 0.116 1.00 98.44 85 LEU A C 1
ATOM 619 O O . LEU A 1 85 ? -7.696 7.397 0.904 1.00 98.44 85 LEU A O 1
ATOM 623 N N . GLN A 1 86 ? -6.741 8.084 -1.004 1.00 98.12 86 GLN A N 1
ATOM 624 C CA . GLN A 1 86 ? -7.909 8.838 -1.462 1.00 98.12 86 GLN A CA 1
ATOM 625 C C . GLN A 1 86 ? -9.074 7.905 -1.812 1.00 98.12 86 GLN A C 1
ATOM 627 O O . GLN A 1 86 ? -10.193 8.154 -1.373 1.00 98.12 86 GLN A O 1
ATOM 632 N N . ALA A 1 87 ? -8.815 6.810 -2.533 1.00 98.06 87 ALA A N 1
ATOM 633 C CA . ALA A 1 87 ? -9.840 5.827 -2.877 1.00 98.06 87 ALA A CA 1
ATOM 634 C C . ALA A 1 87 ? -10.448 5.150 -1.637 1.00 98.06 87 ALA A C 1
ATOM 636 O O . ALA A 1 87 ? -11.651 4.923 -1.614 1.00 98.06 87 ALA A O 1
ATOM 637 N N . VAL A 1 88 ? -9.647 4.880 -0.600 1.00 98.19 88 VAL A N 1
ATOM 638 C CA . VAL A 1 88 ? -10.118 4.351 0.69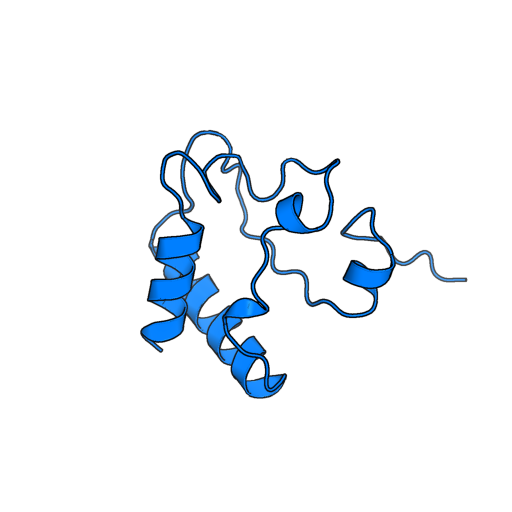4 1.00 98.19 88 VAL A CA 1
ATOM 639 C C . VAL A 1 88 ? -11.067 5.329 1.392 1.00 98.19 88 VAL A C 1
ATOM 641 O O . VAL A 1 88 ? -12.081 4.913 1.936 1.00 98.19 88 VAL A O 1
ATOM 644 N N . LYS A 1 89 ? -10.761 6.632 1.368 1.00 97.00 89 LYS A N 1
ATOM 645 C CA . LYS A 1 89 ? -11.577 7.679 2.015 1.00 97.00 89 LYS A CA 1
ATOM 646 C C . LYS A 1 89 ? -12.876 8.004 1.275 1.00 97.00 89 LYS A C 1
ATOM 648 O O . LYS A 1 89 ? -13.713 8.712 1.821 1.00 97.00 89 LYS A O 1
ATOM 653 N N . ALA A 1 90 ? -12.999 7.569 0.025 1.00 94.69 90 ALA A N 1
ATOM 654 C CA . ALA A 1 90 ? -14.145 7.849 -0.834 1.00 94.69 90 ALA A CA 1
ATOM 655 C C . ALA A 1 90 ? -15.237 6.760 -0.773 1.00 94.69 90 ALA A C 1
ATOM 657 O O . ALA A 1 90 ? -16.183 6.819 -1.559 1.00 94.69 90 ALA A O 1
ATOM 658 N N . VAL A 1 91 ? -15.069 5.759 0.100 1.00 88.00 91 VAL A N 1
ATOM 659 C CA . VAL A 1 91 ? -16.030 4.678 0.386 1.00 88.00 91 VAL A CA 1
ATOM 660 C C . VAL A 1 91 ? -16.943 5.102 1.524 1.00 88.00 91 VAL A C 1
ATOM 662 O O . VAL A 1 91 ? -18.164 4.882 1.378 1.00 88.00 91 VAL A O 1
#

Sequence (91 aa):
MTLAIEQATVTDVNADGVGVALVGNFTTVAPPSAQLSAAGRLVAWLLTELKLPSAALYGRRELDAKSASPGDQWLSGARYKDALLQAVKAV

Foldseek 3Di:
DDPDPQPAPDVVCSVPHDDDADPDEPAPHDDDPVSLLVLLVVVLVVCVVVVHDLVPDDFRCVVHVVDCPPYPCCCDDVVCVVVSSVSNVVD